Protein AF-A0A936SPM2-F1 (afdb_monomer_lite)

Foldseek 3Di:
DPPVVVVVVCVDVVNLVVQLVVLVVQLVVLVVQLVVQLVVQVVVVDPVSNVVSNVVSVVSNCVSVVSNVVSVVVVVD

Radius of gyration: 17.55 Å; chains: 1; bounding box: 36×25×52 Å

pLDDT: mean 75.49, std 14.38, range [37.81, 93.88]

Sequence (77 aa):
MTKRIKTHLFQLPVEEFANTLTHGVGFLLSLLGFFALVAL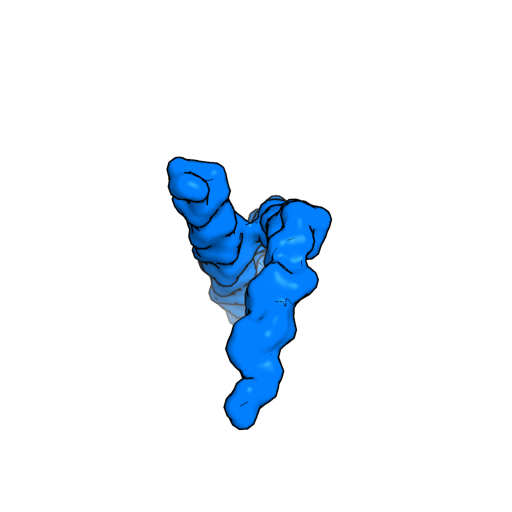SWIHGDPIVIFGSVVYGISLVVLYGASTVYHSVTSYR

Secondary structure (DSSP, 8-state):
--HHHHHHHS--HHHHHHHHHHHHHHHHHHHHHHHHHHHHHHHHT-HHHHHHHHHHHHHHHHHHHHHHHHHHHHTT-

Structure (mmCIF, N/CA/C/O backbone):
data_AF-A0A936SPM2-F1
#
_entry.id   AF-A0A936SPM2-F1
#
loop_
_atom_site.group_PDB
_atom_site.id
_atom_site.type_symbol
_atom_site.label_atom_id
_atom_site.label_alt_id
_atom_site.label_comp_id
_atom_site.label_asym_id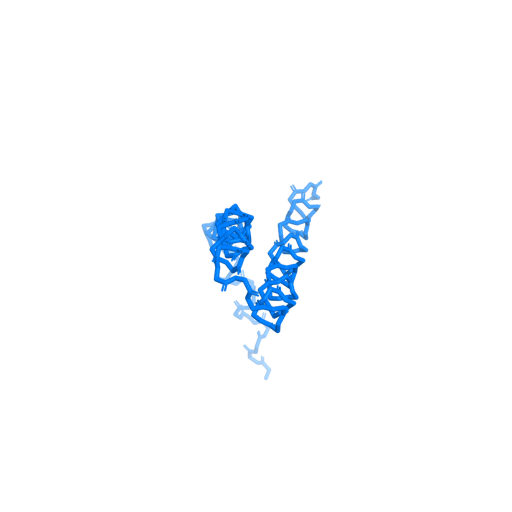
_atom_site.label_entity_id
_atom_site.label_seq_id
_atom_site.pdbx_PDB_ins_code
_atom_site.Cartn_x
_atom_site.Cartn_y
_atom_site.Cartn_z
_atom_site.occupancy
_atom_site.B_iso_or_equiv
_atom_site.auth_seq_id
_atom_site.auth_comp_id
_atom_site.auth_asym_id
_atom_site.auth_atom_id
_atom_site.pdbx_PDB_model_num
ATOM 1 N N . MET A 1 1 ? -1.255 -18.650 33.381 1.00 48.19 1 MET A N 1
ATOM 2 C CA . MET A 1 1 ? -2.713 -18.391 33.327 1.00 48.19 1 MET A CA 1
ATOM 3 C C . MET A 1 1 ? -3.037 -16.885 33.351 1.00 48.19 1 MET A C 1
ATOM 5 O O . MET A 1 1 ? -4.048 -16.487 33.903 1.00 48.19 1 MET A O 1
ATOM 9 N N . THR A 1 2 ? -2.206 -16.034 32.725 1.00 52.44 2 THR A N 1
ATOM 10 C CA . THR A 1 2 ? -2.241 -14.561 32.918 1.00 52.44 2 THR A CA 1
ATOM 11 C C . THR A 1 2 ? -2.493 -13.770 31.626 1.00 52.44 2 THR A C 1
ATOM 13 O O . THR A 1 2 ? -2.722 -12.567 31.669 1.00 52.44 2 THR A O 1
ATOM 16 N N . LYS A 1 3 ? -2.483 -14.430 30.456 1.00 51.81 3 LYS A N 1
ATOM 17 C CA . LYS A 1 3 ? -2.700 -13.777 29.149 1.00 51.81 3 LYS A CA 1
ATOM 18 C C . LYS A 1 3 ? -4.165 -13.388 28.878 1.00 51.81 3 LYS A C 1
ATOM 20 O O . LYS A 1 3 ? -4.389 -12.494 28.075 1.00 51.81 3 LYS A O 1
ATOM 25 N N . ARG A 1 4 ? -5.139 -14.014 29.559 1.00 51.78 4 ARG A N 1
ATOM 26 C 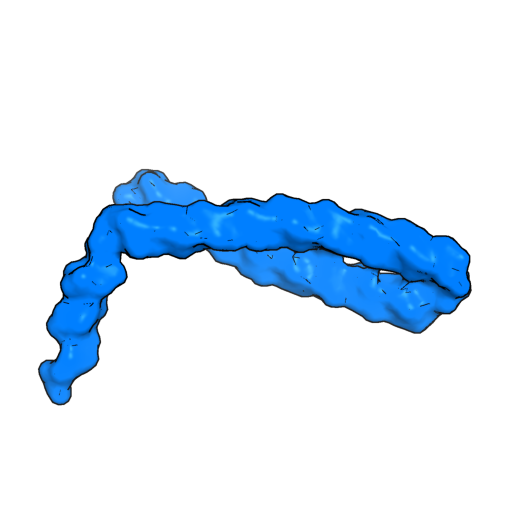CA . ARG A 1 4 ? -6.590 -13.812 29.336 1.00 51.78 4 ARG A CA 1
ATOM 27 C C . ARG A 1 4 ? -7.177 -12.529 29.940 1.00 51.78 4 ARG A C 1
ATOM 29 O O . ARG A 1 4 ? -8.235 -12.107 29.507 1.00 51.78 4 ARG A O 1
ATOM 36 N N . ILE A 1 5 ? -6.525 -11.920 30.933 1.00 55.59 5 ILE A N 1
ATOM 37 C CA . ILE A 1 5 ? -7.060 -10.720 31.609 1.00 55.59 5 ILE A CA 1
ATOM 38 C C . ILE A 1 5 ? -6.653 -9.442 30.864 1.00 55.59 5 ILE A C 1
ATOM 40 O O . ILE A 1 5 ? -7.430 -8.498 30.775 1.00 55.59 5 ILE A O 1
ATOM 44 N N . LYS A 1 6 ? -5.460 -9.424 30.252 1.00 50.19 6 LYS A N 1
ATOM 45 C CA . LYS A 1 6 ? -4.997 -8.266 29.473 1.00 50.19 6 LYS A CA 1
ATOM 46 C C . LYS A 1 6 ? -5.828 -8.034 28.212 1.00 50.19 6 LYS A C 1
ATOM 48 O O . LYS A 1 6 ? -6.011 -6.893 27.826 1.00 50.19 6 LYS A O 1
ATOM 53 N N . THR A 1 7 ? -6.359 -9.095 27.609 1.00 56.06 7 THR A N 1
ATOM 54 C CA . THR A 1 7 ? -7.054 -9.053 26.312 1.00 56.06 7 THR A CA 1
ATOM 55 C C . THR A 1 7 ? -8.382 -8.297 26.344 1.00 56.06 7 THR A C 1
ATOM 57 O O . THR A 1 7 ? -8.775 -7.772 25.316 1.00 56.06 7 THR A O 1
ATOM 60 N N . HIS A 1 8 ? -9.037 -8.181 27.503 1.00 52.94 8 HIS A N 1
ATOM 61 C CA . HIS A 1 8 ? -10.286 -7.420 27.647 1.00 52.94 8 HIS A CA 1
ATOM 62 C C . HIS A 1 8 ? -10.083 -5.985 28.164 1.00 52.94 8 HIS A C 1
ATOM 64 O O . HIS A 1 8 ? -10.950 -5.143 27.973 1.00 52.94 8 HIS A O 1
ATOM 70 N N . LEU A 1 9 ? -8.941 -5.685 28.796 1.00 54.97 9 LEU A N 1
ATOM 71 C CA . LEU A 1 9 ? -8.603 -4.335 29.280 1.00 54.97 9 LEU A CA 1
ATOM 72 C C . LEU A 1 9 ? -7.907 -3.472 28.208 1.00 54.97 9 LEU A C 1
ATOM 74 O O . LEU A 1 9 ? -7.863 -2.256 28.347 1.00 54.97 9 LEU A O 1
ATOM 78 N N . PHE A 1 10 ? -7.387 -4.104 27.149 1.00 56.97 10 PHE A N 1
ATOM 79 C CA . PHE A 1 10 ? -6.756 -3.484 25.970 1.00 56.97 10 PHE A CA 1
ATOM 80 C C . PHE A 1 10 ? -7.728 -3.322 24.778 1.00 56.97 10 PHE A C 1
ATOM 82 O O . PHE A 1 10 ? -7.319 -3.104 23.649 1.00 56.97 10 PHE A O 1
ATOM 89 N N . GLN A 1 11 ? -9.037 -3.468 24.998 1.00 56.38 11 GLN A N 1
ATOM 90 C CA . GLN A 1 11 ? -10.069 -3.149 24.001 1.00 56.38 11 GLN A CA 1
ATOM 91 C C . GLN A 1 11 ? -10.805 -1.878 24.428 1.00 56.38 11 GLN A C 1
ATOM 93 O O . GLN A 1 11 ? -12.017 -1.864 24.628 1.00 56.38 11 GLN A O 1
ATOM 98 N N . LEU A 1 12 ? -10.047 -0.806 24.665 1.00 61.66 12 LEU A N 1
ATOM 99 C CA . LEU A 1 12 ? -10.640 0.509 24.878 1.00 61.66 12 LEU A CA 1
ATOM 100 C C . LEU A 1 12 ? -11.123 1.041 23.515 1.00 61.66 12 LEU A C 1
ATOM 102 O O . LEU A 1 12 ? -10.382 0.914 22.539 1.00 61.66 12 LEU A O 1
ATOM 106 N N . PRO A 1 13 ? -12.292 1.705 23.432 1.00 66.12 13 PRO A N 1
ATOM 107 C CA . PRO A 1 13 ? -12.832 2.242 22.174 1.00 66.12 13 PRO A CA 1
ATOM 108 C C . PRO A 1 13 ? -11.831 3.105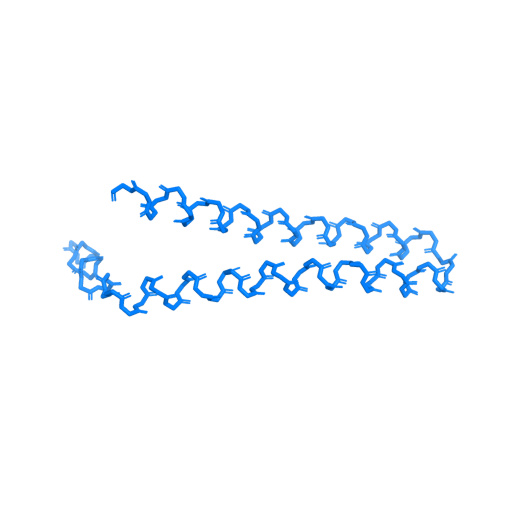 21.388 1.00 66.12 13 PRO A C 1
ATOM 110 O O . PRO A 1 13 ? -11.855 3.162 20.164 1.00 66.12 13 PRO A O 1
ATOM 113 N N . VAL A 1 14 ? -10.918 3.765 22.106 1.00 72.75 14 VAL A N 1
ATOM 114 C CA . VAL A 1 14 ? -9.861 4.615 21.547 1.00 72.75 14 VAL A CA 1
ATOM 115 C C . VAL A 1 14 ? -8.780 3.807 20.822 1.00 72.75 14 VAL A C 1
ATOM 117 O O . VAL A 1 14 ? -8.285 4.253 19.792 1.00 72.75 14 VAL A O 1
ATOM 120 N N . GLU A 1 15 ? -8.409 2.630 21.328 1.00 68.44 15 GLU A N 1
ATOM 121 C CA . GLU A 1 15 ? -7.377 1.785 20.716 1.00 68.44 15 GLU A CA 1
ATOM 122 C C . GLU A 1 15 ? -7.893 1.126 19.433 1.00 68.44 15 GLU A C 1
ATOM 124 O O . GLU A 1 15 ? -7.208 1.105 18.413 1.00 68.44 15 GLU A O 1
ATOM 129 N N . GLU A 1 16 ? -9.143 0.669 19.450 1.00 68.31 16 GLU A N 1
ATOM 130 C CA . GLU A 1 16 ? -9.808 0.105 18.275 1.00 68.31 16 GLU A CA 1
ATOM 131 C C . GLU A 1 16 ? -10.047 1.173 17.190 1.00 68.31 16 GLU A C 1
ATOM 133 O O . GLU A 1 16 ? -9.829 0.928 15.998 1.00 68.31 16 GLU A O 1
ATOM 138 N N . PHE A 1 17 ? -10.379 2.403 17.599 1.00 72.81 17 PHE A N 1
ATOM 139 C CA . PHE A 1 17 ? -10.452 3.560 16.706 1.00 72.81 17 PHE A CA 1
ATOM 140 C C . PHE A 1 17 ? -9.083 3.928 16.114 1.00 72.81 17 PHE A C 1
ATOM 142 O O . PHE A 1 17 ? -8.973 4.149 14.907 1.00 72.81 17 PHE A O 1
ATOM 149 N N . ALA A 1 18 ? -8.023 3.945 16.927 1.00 77.56 18 ALA A N 1
ATOM 150 C CA . ALA A 1 18 ? -6.664 4.221 16.464 1.00 77.56 18 ALA A CA 1
ATOM 151 C C . ALA A 1 18 ? -6.158 3.150 15.479 1.00 7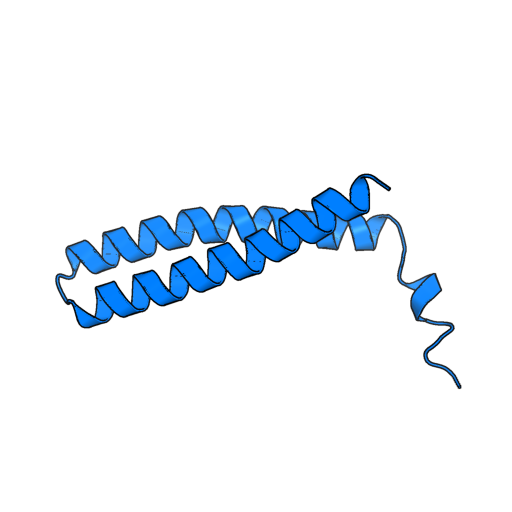7.56 18 ALA A C 1
ATOM 153 O O . ALA A 1 18 ? -5.572 3.487 14.446 1.00 77.56 18 ALA A O 1
ATOM 154 N N . ASN A 1 19 ? -6.434 1.870 15.742 1.00 73.00 19 ASN A N 1
ATOM 155 C CA . ASN A 1 19 ? -6.107 0.772 14.829 1.00 73.00 19 ASN A CA 1
ATOM 156 C C . ASN A 1 19 ? -6.870 0.894 13.500 1.00 73.00 19 ASN A C 1
ATOM 158 O O . ASN A 1 19 ? -6.276 0.779 12.428 1.00 73.00 19 ASN A O 1
ATOM 162 N N . THR A 1 20 ? -8.157 1.241 13.548 1.00 73.44 20 THR A N 1
ATOM 163 C CA . THR A 1 20 ? -8.967 1.464 12.339 1.00 73.44 20 THR A CA 1
ATOM 164 C C . THR A 1 20 ? -8.454 2.655 11.523 1.00 73.44 20 THR A C 1
ATOM 166 O O . THR A 1 20 ? -8.315 2.562 10.301 1.00 73.44 20 THR A O 1
ATOM 169 N N . LEU A 1 21 ? -8.119 3.767 12.184 1.00 79.44 21 LEU A N 1
ATOM 170 C CA . LEU A 1 21 ? -7.623 4.977 11.530 1.00 79.44 21 LEU A CA 1
ATOM 171 C C . LEU A 1 21 ? -6.256 4.747 10.875 1.00 79.44 21 LEU A C 1
ATOM 173 O O . LEU A 1 21 ? -6.057 5.102 9.714 1.00 79.44 21 LEU A O 1
ATOM 177 N N . THR A 1 22 ? -5.321 4.121 11.591 1.00 76.81 22 THR A N 1
ATOM 178 C CA . THR A 1 22 ? -3.979 3.827 11.061 1.00 76.81 22 THR A CA 1
ATOM 179 C C . THR A 1 22 ? -4.030 2.856 9.885 1.00 76.81 22 THR A C 1
ATOM 181 O O . THR A 1 22 ? -3.289 3.028 8.917 1.00 76.81 22 THR A O 1
ATOM 184 N N . HIS A 1 23 ? -4.935 1.877 9.909 1.00 71.62 23 HIS A N 1
ATOM 185 C CA . HIS A 1 23 ? -5.135 0.962 8.788 1.00 71.62 23 HIS A CA 1
ATOM 186 C C . HIS A 1 23 ? -5.826 1.612 7.587 1.00 71.62 23 HIS A C 1
ATOM 188 O O . HIS A 1 23 ? -5.391 1.389 6.457 1.00 71.62 23 HIS A O 1
ATOM 194 N N . GLY A 1 24 ? -6.839 2.457 7.800 1.00 75.25 24 GLY A N 1
ATOM 195 C CA . GLY A 1 24 ? -7.489 3.207 6.719 1.00 75.25 24 GLY A CA 1
ATOM 196 C C . GLY A 1 24 ? -6.542 4.199 6.033 1.00 75.25 24 GLY A C 1
ATOM 197 O O . GLY A 1 24 ? -6.470 4.251 4.805 1.00 75.25 24 GLY A O 1
ATOM 198 N N . VAL A 1 25 ? -5.748 4.940 6.813 1.00 81.75 25 VAL A N 1
ATOM 199 C CA . VAL A 1 25 ? -4.719 5.847 6.276 1.00 81.75 25 VAL A CA 1
ATOM 200 C C . VAL A 1 25 ? -3.612 5.059 5.569 1.00 81.75 25 VAL A C 1
ATOM 202 O O . VAL A 1 25 ? -3.198 5.439 4.474 1.00 81.75 25 VAL A O 1
ATOM 205 N N . GLY A 1 26 ? -3.176 3.932 6.141 1.00 80.56 26 GLY A N 1
ATOM 206 C CA . GLY A 1 26 ? -2.198 3.034 5.520 1.00 80.56 26 GLY A CA 1
ATOM 207 C C . GLY A 1 26 ? -2.655 2.491 4.162 1.00 80.56 26 GLY A C 1
ATOM 208 O O . GLY A 1 26 ? -1.848 2.406 3.235 1.00 80.56 26 GLY A O 1
ATOM 209 N N . PHE A 1 27 ? -3.950 2.207 4.003 1.00 79.75 27 PHE A N 1
ATOM 210 C CA . PHE A 1 27 ? -4.532 1.793 2.726 1.00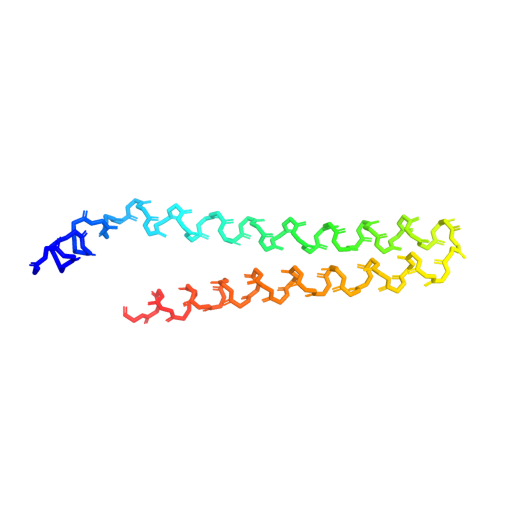 79.75 27 PHE A CA 1
ATOM 211 C C . PHE A 1 27 ? -4.468 2.898 1.664 1.00 79.75 27 PHE A C 1
ATOM 213 O O . PHE A 1 27 ? -3.976 2.659 0.560 1.00 79.75 27 PHE A O 1
ATOM 220 N N . LEU A 1 28 ? -4.893 4.120 2.003 1.00 82.56 28 LEU A N 1
ATOM 221 C CA . LEU A 1 28 ? -4.848 5.257 1.075 1.00 82.56 28 LEU A CA 1
ATOM 222 C C . LEU A 1 28 ? -3.414 5.606 0.660 1.00 82.56 28 LEU A C 1
ATOM 224 O O . LEU A 1 28 ? -3.141 5.801 -0.526 1.00 82.56 28 LEU A O 1
ATOM 228 N N . LEU A 1 29 ? -2.485 5.636 1.620 1.00 85.12 29 LEU A N 1
ATOM 229 C CA . LEU A 1 29 ? -1.068 5.874 1.345 1.00 85.12 29 LEU A CA 1
ATOM 230 C C . LEU A 1 29 ? -0.464 4.776 0.466 1.00 85.12 29 LEU A C 1
ATOM 232 O O . LEU A 1 29 ? 0.334 5.081 -0.415 1.00 85.12 29 LEU A O 1
ATOM 236 N N . SER A 1 30 ? -0.869 3.519 0.651 1.00 81.38 30 SER A N 1
ATOM 237 C CA . SER A 1 30 ? -0.399 2.406 -0.181 1.00 81.38 30 SER A CA 1
ATOM 238 C C . SER A 1 30 ? -0.906 2.487 -1.612 1.00 81.38 30 SER A C 1
ATOM 240 O O . SER A 1 30 ? -0.159 2.182 -2.539 1.00 81.38 30 SER A O 1
ATOM 242 N N . LEU A 1 31 ? -2.142 2.948 -1.812 1.00 83.69 31 LEU A N 1
ATOM 243 C CA . LEU A 1 31 ? -2.692 3.162 -3.146 1.00 83.69 31 LEU A CA 1
ATOM 244 C C . LEU A 1 31 ? -1.936 4.278 -3.882 1.00 83.69 31 LEU A C 1
ATOM 246 O O . LEU A 1 31 ? -1.494 4.085 -5.014 1.00 83.69 31 LEU A O 1
ATOM 250 N N . LEU A 1 32 ? -1.724 5.421 -3.221 1.00 89.38 32 LEU A N 1
ATOM 251 C CA . LEU A 1 32 ? -0.947 6.533 -3.780 1.00 89.38 32 LEU A CA 1
ATOM 252 C C . LEU A 1 32 ? 0.513 6.134 -4.040 1.00 89.38 32 LEU A C 1
ATOM 254 O O . LEU A 1 32 ? 1.053 6.422 -5.108 1.00 89.38 32 LEU A O 1
ATOM 258 N N . GLY A 1 33 ? 1.133 5.431 -3.090 1.00 84.75 33 GLY A N 1
ATOM 259 C CA . GLY A 1 33 ? 2.501 4.934 -3.196 1.00 84.75 33 GLY A CA 1
ATOM 260 C C . GLY A 1 33 ? 2.683 3.930 -4.333 1.00 84.75 33 GLY A C 1
ATOM 261 O O . GLY A 1 33 ? 3.675 4.013 -5.052 1.00 84.75 33 GLY A O 1
ATOM 262 N N . PHE A 1 34 ? 1.716 3.033 -4.555 1.00 86.75 34 PHE A N 1
ATOM 263 C CA . PHE A 1 34 ? 1.733 2.094 -5.679 1.00 86.75 34 PHE A CA 1
ATOM 264 C C . PHE A 1 34 ? 1.748 2.820 -7.025 1.00 86.75 34 PHE A C 1
ATOM 266 O O . PHE A 1 34 ? 2.631 2.563 -7.844 1.00 86.75 34 PHE A O 1
ATOM 273 N N . PHE A 1 35 ? 0.825 3.762 -7.245 1.00 88.25 35 PHE A N 1
ATOM 274 C CA . PHE A 1 35 ? 0.787 4.514 -8.501 1.00 88.25 35 PHE A CA 1
ATOM 275 C C . PHE A 1 35 ? 2.051 5.355 -8.708 1.00 88.25 35 PHE A C 1
ATOM 277 O O . PHE A 1 35 ? 2.589 5.381 -9.815 1.00 88.25 35 PHE A O 1
ATOM 284 N N . ALA A 1 36 ? 2.563 5.988 -7.648 1.00 88.94 36 ALA A N 1
ATOM 285 C CA . ALA A 1 36 ? 3.801 6.759 -7.713 1.00 88.94 36 ALA A CA 1
ATOM 286 C C . ALA A 1 36 ? 5.012 5.878 -8.063 1.00 88.94 36 ALA A C 1
ATOM 288 O O . ALA A 1 36 ? 5.770 6.223 -8.968 1.00 88.94 36 ALA A O 1
ATOM 289 N N . LEU A 1 37 ? 5.174 4.729 -7.398 1.00 87.62 37 LEU A N 1
ATOM 290 C CA . LEU A 1 37 ? 6.273 3.793 -7.655 1.00 87.62 37 LEU A CA 1
ATOM 291 C C . LEU A 1 37 ? 6.225 3.231 -9.073 1.00 87.62 37 LEU A C 1
ATOM 293 O O . LEU A 1 37 ? 7.250 3.209 -9.747 1.00 87.62 37 LEU A O 1
ATOM 297 N N . VAL A 1 38 ? 5.048 2.821 -9.553 1.00 87.62 38 VAL A N 1
ATOM 298 C CA . VAL A 1 38 ? 4.895 2.324 -10.927 1.00 87.62 38 VAL A CA 1
ATOM 299 C C . VAL A 1 38 ? 5.218 3.421 -11.943 1.00 87.62 38 VAL A C 1
ATOM 301 O O . VAL A 1 38 ? 5.942 3.152 -12.897 1.00 87.62 38 VAL A O 1
ATOM 304 N N . ALA A 1 39 ? 4.764 4.660 -11.725 1.00 89.31 39 ALA A N 1
ATOM 305 C CA . ALA A 1 39 ? 5.070 5.783 -12.612 1.00 89.31 39 ALA A CA 1
ATOM 306 C C . ALA A 1 39 ? 6.574 6.118 -12.642 1.00 89.31 39 ALA A C 1
ATOM 308 O O . ALA A 1 39 ? 7.154 6.257 -13.717 1.00 89.31 39 ALA A O 1
ATOM 309 N N . LEU A 1 40 ? 7.227 6.198 -11.478 1.00 88.25 40 LEU A N 1
ATOM 310 C CA . LEU A 1 40 ? 8.673 6.441 -11.358 1.00 88.25 40 LEU A CA 1
ATOM 311 C C . LEU A 1 40 ? 9.506 5.321 -11.986 1.00 88.25 40 LEU A C 1
ATOM 313 O O . LEU A 1 40 ? 10.510 5.584 -12.650 1.00 88.25 40 LEU A O 1
ATOM 317 N N . SER A 1 41 ? 9.076 4.079 -11.790 1.00 86.38 41 SER A N 1
ATOM 318 C CA . SER A 1 41 ? 9.729 2.901 -12.346 1.00 86.38 41 SER A CA 1
ATOM 319 C C . SER A 1 41 ? 9.573 2.827 -13.868 1.00 86.38 41 SER A C 1
ATOM 321 O O . SER A 1 41 ? 10.525 2.518 -14.583 1.00 86.38 41 SER A O 1
ATOM 323 N N . TRP A 1 42 ? 8.409 3.231 -14.386 1.00 88.69 42 TRP A N 1
ATOM 324 C CA . TRP A 1 42 ? 8.175 3.369 -15.823 1.00 88.69 42 TRP A CA 1
ATOM 325 C C . TRP A 1 42 ? 9.086 4.422 -16.464 1.00 88.69 42 TRP A C 1
ATOM 327 O O . TRP A 1 42 ? 9.625 4.188 -17.542 1.00 88.69 42 TRP A O 1
ATOM 337 N N . ILE A 1 43 ? 9.312 5.555 -15.787 1.00 90.25 43 ILE A N 1
ATOM 338 C CA . ILE A 1 43 ? 10.255 6.593 -16.239 1.00 90.25 43 ILE A CA 1
ATOM 339 C C . ILE A 1 43 ? 11.701 6.068 -16.250 1.00 90.25 43 ILE A C 1
ATOM 341 O O . ILE A 1 43 ? 12.467 6.424 -17.142 1.00 90.25 43 ILE A O 1
ATOM 345 N N . HIS A 1 44 ? 12.075 5.212 -15.292 1.00 88.19 44 HIS A N 1
ATOM 346 C CA . HIS A 1 44 ? 13.394 4.567 -15.265 1.00 88.19 44 HIS A CA 1
ATOM 347 C C . HIS A 1 44 ? 13.607 3.570 -16.415 1.00 88.19 44 HIS A C 1
ATOM 349 O O . HIS A 1 44 ? 14.747 3.345 -16.813 1.00 88.19 44 HIS A O 1
ATOM 355 N N . GLY A 1 45 ? 12.537 2.974 -16.948 1.00 86.12 45 GLY A N 1
ATOM 356 C CA . GLY A 1 45 ? 12.589 2.107 -18.128 1.00 86.12 45 GLY A CA 1
ATOM 357 C C . GLY A 1 45 ? 13.221 0.727 -17.908 1.00 86.12 45 GLY A C 1
ATOM 358 O O . GLY A 1 45 ? 13.384 -0.011 -18.876 1.00 86.12 45 GLY A O 1
ATOM 359 N N . ASP A 1 46 ? 13.557 0.357 -16.667 1.00 90.62 46 ASP A N 1
ATOM 360 C CA . ASP A 1 46 ? 14.086 -0.968 -16.331 1.00 90.62 46 ASP A CA 1
ATOM 361 C C . ASP A 1 46 ? 12.934 -1.958 -16.045 1.00 90.62 46 ASP A C 1
ATOM 363 O O . ASP A 1 46 ? 12.219 -1.806 -15.045 1.00 90.62 46 ASP A O 1
ATOM 367 N N . PRO A 1 47 ? 12.750 -3.008 -16.871 1.00 88.94 47 PRO A N 1
ATOM 368 C CA . PRO A 1 47 ? 11.683 -3.993 -16.693 1.00 88.94 47 PRO A CA 1
ATOM 369 C C . PRO A 1 47 ? 11.714 -4.717 -15.340 1.00 88.94 47 PRO A C 1
ATOM 371 O O . PRO A 1 47 ? 10.655 -5.072 -14.814 1.00 88.94 47 PRO A O 1
ATOM 374 N N . ILE A 1 48 ? 12.900 -4.934 -14.761 1.00 92.19 48 ILE A N 1
ATOM 375 C CA . ILE A 1 48 ? 13.055 -5.617 -13.468 1.00 92.19 48 ILE A CA 1
ATOM 376 C C . ILE A 1 48 ? 12.531 -4.718 -12.347 1.00 92.19 48 ILE A C 1
ATOM 378 O O . ILE A 1 48 ? 11.792 -5.175 -11.470 1.00 92.19 48 ILE A O 1
ATOM 382 N N . VAL A 1 49 ? 12.863 -3.427 -12.400 1.00 87.19 49 VAL A N 1
ATOM 383 C CA . VAL A 1 49 ? 12.403 -2.439 -11.415 1.00 87.19 49 VAL A CA 1
ATOM 384 C C . VAL A 1 49 ? 10.892 -2.232 -11.534 1.00 87.19 49 VAL A C 1
ATOM 386 O O . VAL A 1 49 ? 10.212 -2.096 -10.513 1.00 87.19 49 VAL A O 1
ATOM 389 N N . ILE A 1 50 ? 10.332 -2.266 -12.748 1.00 88.88 50 ILE A N 1
ATOM 390 C CA . ILE A 1 50 ? 8.879 -2.171 -12.977 1.00 88.88 50 ILE A CA 1
ATOM 391 C C . ILE A 1 50 ? 8.172 -3.379 -12.367 1.00 88.88 50 ILE A C 1
ATOM 393 O O . ILE A 1 50 ? 7.243 -3.209 -11.574 1.00 88.88 50 ILE A O 1
ATOM 397 N N . PHE A 1 51 ? 8.643 -4.592 -12.665 1.00 91.88 51 PHE A N 1
ATOM 398 C CA . PHE A 1 51 ? 8.064 -5.816 -12.116 1.00 91.88 51 PHE A CA 1
ATOM 399 C C . PHE A 1 51 ? 8.114 -5.830 -10.580 1.00 91.88 51 PHE A C 1
ATOM 401 O O . PHE A 1 51 ? 7.096 -6.078 -9.930 1.00 91.88 51 PHE A O 1
ATOM 408 N N . GLY A 1 52 ? 9.261 -5.477 -9.990 1.00 90.62 52 GLY A N 1
ATOM 409 C CA . GLY A 1 52 ? 9.413 -5.383 -8.536 1.00 90.62 52 GLY A CA 1
ATOM 410 C C . GLY A 1 52 ? 8.489 -4.338 -7.901 1.00 90.62 52 GLY A C 1
ATOM 411 O O . GLY A 1 52 ? 7.860 -4.613 -6.879 1.00 90.62 52 GLY A O 1
ATOM 412 N N . SER A 1 53 ? 8.340 -3.172 -8.538 1.00 88.12 53 SER A N 1
ATOM 413 C CA . SER A 1 53 ? 7.452 -2.096 -8.069 1.00 88.12 53 SER A CA 1
ATOM 414 C C . SER A 1 53 ? 5.984 -2.520 -8.086 1.00 88.12 53 SER A C 1
ATOM 416 O O . SER A 1 53 ? 5.242 -2.224 -7.148 1.00 88.12 53 SER A O 1
ATOM 418 N N . VAL A 1 54 ? 5.574 -3.256 -9.124 1.00 90.62 54 VAL A N 1
ATOM 419 C CA . VAL A 1 54 ? 4.209 -3.778 -9.250 1.00 90.62 54 VAL A CA 1
ATOM 420 C C . VAL A 1 54 ? 3.912 -4.818 -8.173 1.00 90.62 54 VAL A C 1
ATOM 422 O O . VAL A 1 54 ? 2.909 -4.693 -7.470 1.00 90.62 54 VAL A O 1
ATOM 425 N N . VAL A 1 55 ? 4.788 -5.811 -7.997 1.00 93.88 55 VAL A N 1
ATOM 426 C CA . VAL A 1 55 ? 4.616 -6.859 -6.974 1.00 93.88 55 VAL A CA 1
ATOM 427 C C . VAL A 1 55 ? 4.562 -6.250 -5.573 1.00 93.88 55 VAL A C 1
ATOM 429 O O . VAL A 1 55 ? 3.682 -6.595 -4.778 1.00 93.88 55 VAL A O 1
ATOM 432 N N . TYR A 1 56 ? 5.466 -5.316 -5.274 1.00 89.00 56 TYR A N 1
ATOM 433 C CA . TYR A 1 56 ? 5.505 -4.636 -3.985 1.00 89.00 56 TYR A CA 1
ATOM 434 C C . TYR A 1 56 ? 4.225 -3.834 -3.721 1.00 89.00 56 TYR A C 1
ATOM 436 O O . TYR A 1 56 ? 3.593 -4.008 -2.678 1.00 89.00 56 TYR A O 1
ATOM 444 N N . GLY A 1 57 ? 3.792 -3.001 -4.669 1.00 87.19 57 GLY A N 1
ATOM 445 C CA . GLY A 1 57 ? 2.608 -2.174 -4.461 1.00 87.19 57 GLY A CA 1
ATOM 446 C C . GLY A 1 57 ? 1.303 -2.970 -4.407 1.00 87.19 57 GLY A C 1
ATOM 447 O O . GLY A 1 57 ? 0.468 -2.679 -3.553 1.00 87.19 57 GLY A O 1
ATOM 448 N N . ILE A 1 58 ? 1.153 -4.033 -5.208 1.00 88.44 58 ILE A N 1
ATOM 449 C CA . ILE A 1 58 ? 0.019 -4.967 -5.072 1.00 88.44 58 ILE A CA 1
ATOM 450 C C . ILE A 1 58 ? 0.015 -5.597 -3.675 1.00 88.44 58 ILE A C 1
ATOM 452 O O . ILE A 1 58 ? -1.037 -5.667 -3.041 1.00 88.44 58 ILE A O 1
ATOM 456 N N . SER A 1 59 ? 1.180 -6.007 -3.165 1.00 90.31 59 SER A N 1
ATOM 457 C CA . SER A 1 59 ? 1.294 -6.593 -1.824 1.00 90.31 59 SER A CA 1
ATOM 458 C C . SER A 1 59 ? 0.834 -5.620 -0.736 1.00 90.31 59 SER A C 1
ATOM 460 O O . SER A 1 59 ? 0.103 -6.024 0.167 1.00 90.31 59 SER A O 1
ATOM 462 N N . LEU A 1 60 ? 1.196 -4.336 -0.839 1.00 84.81 60 LEU A N 1
ATOM 463 C CA . LEU A 1 60 ? 0.722 -3.310 0.093 1.00 84.81 60 LEU A CA 1
ATOM 464 C C . LEU A 1 60 ? -0.792 -3.088 -0.021 1.00 84.81 60 LEU A C 1
ATOM 466 O O . LEU A 1 60 ? -1.481 -3.068 0.997 1.00 84.81 60 LEU A O 1
ATOM 470 N N . VAL A 1 61 ? -1.331 -2.973 -1.238 1.00 83.19 61 VAL A N 1
ATOM 471 C CA . VAL A 1 61 ? -2.778 -2.795 -1.454 1.00 83.19 61 VAL A CA 1
ATOM 472 C C . VAL A 1 61 ? -3.569 -3.969 -0.875 1.00 83.19 61 VAL A C 1
ATOM 474 O O . VAL A 1 61 ? -4.573 -3.745 -0.203 1.00 83.19 61 VAL A O 1
ATOM 477 N N . VAL A 1 62 ? -3.108 -5.207 -1.072 1.00 85.88 62 VAL A N 1
ATOM 478 C CA . VAL A 1 62 ? -3.750 -6.404 -0.506 1.00 85.88 62 VAL A CA 1
ATOM 479 C C . VAL A 1 62 ? -3.627 -6.432 1.017 1.00 85.88 62 VAL A C 1
ATOM 481 O O . VAL A 1 62 ? -4.629 -6.660 1.690 1.00 85.88 62 VAL A O 1
ATOM 484 N N . LEU A 1 63 ? -2.440 -6.172 1.574 1.00 82.44 63 LEU A N 1
ATOM 485 C CA . LEU A 1 63 ? -2.204 -6.183 3.021 1.00 82.44 63 LEU A CA 1
ATOM 486 C C . LEU A 1 63 ? -3.088 -5.161 3.745 1.00 82.44 63 LEU A C 1
ATOM 488 O O . LEU A 1 63 ? -3.820 -5.509 4.674 1.00 82.44 63 LEU A O 1
ATOM 492 N N . TYR A 1 64 ? -3.040 -3.902 3.310 1.00 77.38 64 TYR A N 1
ATOM 493 C CA . TYR A 1 64 ? -3.821 -2.844 3.940 1.00 77.38 64 TYR A CA 1
ATOM 494 C C . TYR A 1 64 ? -5.304 -2.951 3.594 1.00 77.38 64 TYR A C 1
ATOM 496 O O . TYR A 1 64 ? -6.133 -2.742 4.474 1.00 77.38 64 TYR A O 1
ATOM 504 N N . GLY A 1 65 ? -5.651 -3.353 2.369 1.00 77.62 65 GLY A N 1
ATOM 505 C CA . GLY A 1 65 ? -7.037 -3.541 1.943 1.00 77.62 65 GLY A CA 1
ATOM 506 C C . GLY A 1 65 ? -7.734 -4.655 2.717 1.00 77.62 65 GLY A C 1
ATOM 507 O O . GLY A 1 65 ? -8.833 -4.446 3.227 1.00 77.62 65 GLY A O 1
ATOM 508 N N . ALA A 1 66 ? -7.081 -5.807 2.895 1.00 80.31 66 ALA A N 1
ATOM 509 C CA . ALA A 1 66 ? -7.597 -6.883 3.740 1.00 80.31 66 ALA A CA 1
ATOM 510 C C . ALA A 1 66 ? -7.795 -6.412 5.188 1.00 80.31 66 ALA A C 1
ATOM 512 O O . ALA A 1 66 ? -8.806 -6.740 5.809 1.00 80.31 66 ALA A O 1
ATOM 513 N N . SER A 1 67 ? -6.878 -5.588 5.705 1.00 69.62 67 SER A N 1
ATOM 514 C CA . SER A 1 67 ? -6.993 -5.036 7.054 1.00 69.62 67 SER A CA 1
ATOM 515 C C . SER A 1 67 ? -8.148 -4.034 7.193 1.00 69.62 67 SER A C 1
ATOM 517 O O . SER A 1 67 ? -8.900 -4.085 8.171 1.00 69.62 67 SER A O 1
ATOM 519 N N . THR A 1 68 ? -8.358 -3.178 6.186 1.00 70.69 68 THR A N 1
ATOM 520 C CA . THR A 1 68 ? -9.503 -2.258 6.117 1.00 70.69 68 THR A CA 1
ATOM 521 C C . THR A 1 68 ? -10.825 -3.013 6.009 1.00 70.69 68 THR A C 1
ATOM 523 O O . THR A 1 68 ? -11.759 -2.688 6.737 1.00 70.69 68 THR A O 1
ATOM 526 N N . VAL A 1 69 ? -10.914 -4.043 5.160 1.00 71.81 69 VAL A N 1
ATOM 527 C CA . VAL A 1 69 ? -12.124 -4.871 5.012 1.00 71.81 69 VAL A CA 1
ATOM 528 C C . VAL A 1 69 ? -12.432 -5.625 6.306 1.00 71.81 69 VAL A C 1
ATOM 530 O O . VAL A 1 69 ? -13.579 -5.633 6.743 1.00 71.81 69 VAL A O 1
ATOM 533 N N . TYR A 1 70 ? -11.424 -6.202 6.964 1.00 69.06 70 TYR A N 1
ATOM 534 C CA . TYR A 1 70 ? -11.609 -6.902 8.237 1.00 69.06 70 TYR A CA 1
ATOM 535 C C . TYR A 1 70 ? -12.202 -5.985 9.317 1.00 69.06 70 TYR A C 1
ATOM 537 O O . TYR A 1 70 ? -13.150 -6.367 10.005 1.00 69.06 70 TYR A O 1
ATOM 545 N N . HIS A 1 71 ? -11.698 -4.753 9.422 1.00 64.56 71 HIS A N 1
ATOM 546 C CA . HIS A 1 71 ? -12.226 -3.767 10.366 1.00 64.56 71 HIS A CA 1
ATOM 547 C C . HIS A 1 71 ? -13.600 -3.240 9.930 1.00 64.56 71 HIS A C 1
ATOM 549 O O . HIS A 1 71 ? -14.496 -3.138 10.759 1.00 64.56 71 HIS A O 1
ATOM 555 N N . SER A 1 72 ? -13.815 -2.992 8.634 1.00 61.88 72 SER A N 1
ATOM 556 C CA . SER A 1 72 ? -15.102 -2.549 8.074 1.00 61.88 72 SER A CA 1
ATOM 557 C C . SER A 1 72 ? -16.237 -3.543 8.331 1.00 61.88 72 SER A C 1
ATOM 559 O O . SER A 1 72 ? -17.344 -3.121 8.658 1.00 61.88 72 SER A O 1
ATOM 561 N N . VAL A 1 73 ? -15.980 -4.845 8.191 1.00 60.44 73 VAL A N 1
ATOM 562 C CA . VAL A 1 73 ? -16.993 -5.892 8.392 1.00 60.44 73 VAL A CA 1
ATOM 563 C C . VAL A 1 73 ? -17.209 -6.174 9.882 1.00 60.44 73 VAL A C 1
ATOM 565 O O . VAL A 1 73 ? -18.337 -6.428 10.296 1.00 60.44 73 VAL A O 1
ATOM 568 N N . THR A 1 74 ? -16.161 -6.078 10.707 1.00 56.56 74 THR A N 1
ATOM 569 C CA . THR A 1 74 ? -16.269 -6.250 12.169 1.00 56.56 74 THR A CA 1
ATOM 570 C C . THR A 1 74 ? -16.999 -5.078 12.827 1.00 56.56 74 THR A C 1
ATOM 572 O O . THR A 1 74 ? -17.769 -5.289 13.755 1.00 56.56 74 THR A O 1
ATOM 575 N N . SER A 1 75 ? -16.841 -3.860 12.301 1.00 50.75 75 SER A N 1
ATOM 576 C CA . SER A 1 75 ? -17.540 -2.662 12.788 1.00 50.75 75 SER A CA 1
ATOM 577 C C . SER A 1 75 ? -19.055 -2.673 12.511 1.00 50.75 75 SER A C 1
ATOM 579 O O . SER A 1 75 ? -19.787 -1.864 13.072 1.00 50.75 75 SER A O 1
ATOM 581 N N . TYR A 1 76 ? -19.544 -3.591 11.666 1.00 40.50 76 TYR A N 1
ATOM 582 C CA . TYR A 1 76 ? -20.973 -3.752 11.368 1.00 40.50 76 TYR A CA 1
ATOM 583 C C . TYR A 1 76 ? -21.687 -4.776 12.279 1.00 40.50 76 TYR A C 1
ATOM 585 O O . TYR A 1 76 ? -22.855 -5.081 12.035 1.00 40.50 76 TYR A O 1
ATOM 593 N N . ARG A 1 77 ? -21.023 -5.341 13.300 1.00 37.81 77 ARG A N 1
ATOM 594 C CA . ARG A 1 77 ? -21.609 -6.369 14.178 1.00 37.81 77 ARG A CA 1
ATOM 595 C C . ARG A 1 77 ? -21.764 -5.922 15.626 1.00 37.81 77 ARG A C 1
ATOM 597 O O . ARG A 1 77 ? -20.805 -5.336 16.166 1.00 37.81 77 ARG A O 1
#